Protein AF-A0A662VYG7-F1 (afdb_monomer)

Structure (mmCIF, N/CA/C/O backbone):
data_AF-A0A662VYG7-F1
#
_entry.id   AF-A0A662VYG7-F1
#
loop_
_atom_site.group_PDB
_atom_site.id
_atom_site.type_symbol
_atom_site.label_atom_id
_atom_site.label_alt_id
_atom_site.label_comp_id
_atom_site.label_asym_id
_atom_site.label_entity_id
_atom_site.label_seq_id
_atom_site.pdbx_PDB_ins_code
_atom_site.Cartn_x
_atom_site.Cartn_y
_atom_site.Cartn_z
_atom_site.occupancy
_atom_site.B_iso_or_equiv
_atom_site.auth_seq_id
_atom_site.auth_comp_id
_atom_site.auth_asym_id
_atom_site.auth_atom_id
_atom_site.pdbx_PDB_model_num
ATOM 1 N N . MET A 1 1 ? -7.146 35.760 -35.449 1.00 45.06 1 MET A N 1
ATOM 2 C CA . MET A 1 1 ? -7.332 34.287 -35.496 1.00 45.06 1 MET A CA 1
ATOM 3 C C . MET A 1 1 ? -6.053 33.704 -36.085 1.00 45.06 1 MET A C 1
ATOM 5 O O . MET A 1 1 ? -5.615 34.246 -37.077 1.00 45.06 1 MET A O 1
ATOM 9 N N . GLY A 1 2 ? -5.324 32.708 -35.601 1.00 47.34 2 GLY A N 1
ATOM 10 C CA . GLY A 1 2 ? -5.302 31.853 -34.422 1.00 47.34 2 GLY A CA 1
ATOM 11 C C . GLY A 1 2 ? -4.078 30.940 -34.636 1.00 47.34 2 GLY A C 1
ATOM 12 O O . GLY A 1 2 ? -3.845 30.498 -35.754 1.00 47.34 2 GLY A O 1
ATOM 13 N N . GLY A 1 3 ? -3.258 30.689 -33.615 1.00 38.53 3 GLY A N 1
ATOM 14 C CA . GLY A 1 3 ? -2.020 29.916 -33.792 1.00 38.53 3 GLY A CA 1
ATOM 15 C C . GLY A 1 3 ? -1.567 29.236 -32.508 1.00 38.53 3 GLY A C 1
ATOM 16 O O . GLY A 1 3 ? -0.504 29.533 -31.971 1.00 38.53 3 GLY A O 1
ATOM 17 N N . ARG A 1 4 ? -2.402 28.344 -31.959 1.00 50.44 4 ARG A N 1
ATOM 18 C CA . ARG A 1 4 ? -2.055 27.538 -30.779 1.00 50.44 4 ARG A CA 1
ATOM 19 C C . ARG A 1 4 ? -1.016 26.478 -31.162 1.00 50.44 4 ARG A C 1
ATOM 21 O O . ARG A 1 4 ? -1.332 25.473 -31.789 1.00 50.44 4 ARG A O 1
ATOM 28 N N . LYS A 1 5 ? 0.223 26.715 -30.728 1.00 49.19 5 LYS A N 1
ATOM 29 C CA . LYS A 1 5 ? 1.391 25.823 -30.798 1.00 49.19 5 LYS A CA 1
ATOM 30 C C . LYS A 1 5 ? 1.031 24.420 -30.271 1.00 49.19 5 LYS A C 1
ATOM 32 O O . LYS A 1 5 ? 0.774 24.229 -29.082 1.00 49.19 5 LYS A O 1
ATOM 37 N N . GLY A 1 6 ? 0.980 23.438 -31.173 1.00 42.56 6 GLY A N 1
ATOM 38 C CA . GLY A 1 6 ? 0.627 22.050 -30.877 1.00 42.56 6 GLY A CA 1
ATOM 39 C C . GLY A 1 6 ? 1.642 21.374 -29.951 1.00 42.56 6 GLY A C 1
ATOM 40 O O . GLY A 1 6 ? 2.796 21.149 -30.311 1.00 42.56 6 GLY A O 1
ATOM 41 N N . ARG A 1 7 ? 1.200 21.014 -28.742 1.00 48.53 7 ARG A N 1
ATOM 42 C CA . ARG A 1 7 ? 1.983 20.259 -27.757 1.00 48.53 7 ARG A CA 1
ATOM 43 C C . ARG A 1 7 ? 2.084 18.793 -28.196 1.00 48.53 7 ARG A C 1
ATOM 45 O O . ARG A 1 7 ? 1.145 18.024 -27.988 1.00 48.53 7 ARG A O 1
ATOM 52 N N . LYS A 1 8 ? 3.219 18.395 -28.790 1.00 45.66 8 LYS A N 1
ATOM 53 C CA . LYS A 1 8 ? 3.546 16.993 -29.122 1.00 45.66 8 LYS A CA 1
ATOM 54 C C . LYS A 1 8 ? 3.471 16.129 -27.854 1.00 45.66 8 LYS A C 1
ATOM 56 O O . LYS A 1 8 ? 4.350 16.156 -26.997 1.00 45.66 8 LYS A O 1
ATOM 61 N N . LYS A 1 9 ? 2.385 15.365 -27.724 1.00 44.69 9 LYS A N 1
ATOM 62 C CA . LYS A 1 9 ? 2.154 14.390 -26.651 1.00 44.69 9 LYS A CA 1
ATOM 63 C C . LYS A 1 9 ? 3.043 13.174 -26.939 1.00 44.69 9 LY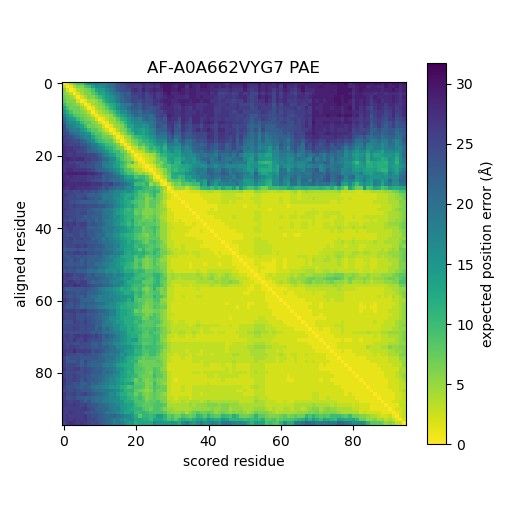S A C 1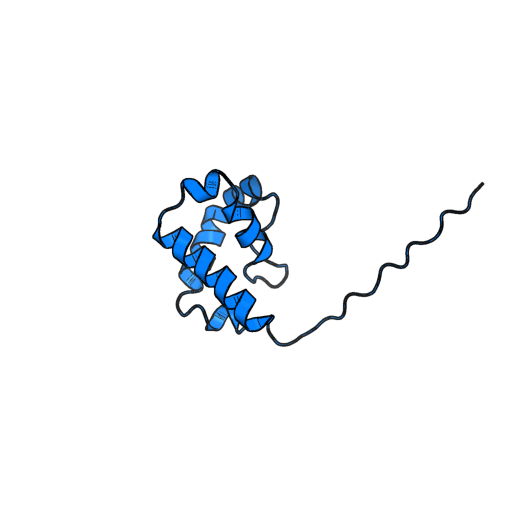
ATOM 65 O O . LYS A 1 9 ? 2.703 12.338 -27.771 1.00 44.69 9 LYS A O 1
ATOM 70 N N . GLY A 1 10 ? 4.211 13.112 -26.299 1.00 40.78 10 GLY A N 1
ATOM 71 C CA . GLY A 1 10 ? 5.147 11.994 -26.432 1.00 40.78 10 GLY A CA 1
ATOM 72 C C . GLY A 1 10 ? 4.456 10.649 -26.182 1.00 40.78 10 GLY A C 1
ATOM 73 O O . GLY A 1 10 ? 3.840 10.438 -25.133 1.00 40.78 10 GLY A O 1
ATOM 74 N N . LYS A 1 11 ? 4.537 9.743 -27.163 1.00 49.91 11 LYS A N 1
ATOM 75 C CA . LYS A 1 11 ? 4.068 8.357 -27.051 1.00 49.91 11 LYS A CA 1
ATOM 76 C C . LYS A 1 11 ? 4.846 7.667 -25.923 1.00 49.91 11 LYS A C 1
ATOM 78 O O . LYS A 1 11 ? 6.037 7.403 -26.056 1.00 49.91 11 LYS A O 1
ATOM 83 N N . LYS A 1 12 ? 4.180 7.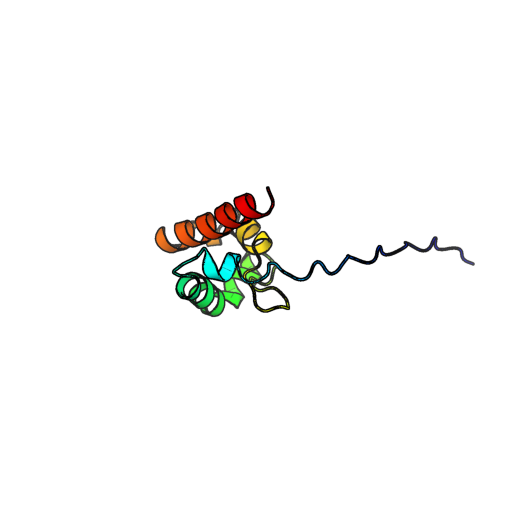361 -24.803 1.00 48.50 12 LYS A N 1
ATOM 84 C CA . LYS A 1 12 ? 4.750 6.507 -23.748 1.00 48.50 12 LYS A CA 1
ATOM 85 C C . LYS A 1 12 ? 4.973 5.103 -24.315 1.00 48.50 12 LYS A C 1
ATOM 87 O O . LYS A 1 12 ? 4.004 4.418 -24.638 1.00 48.50 12 LYS A O 1
ATOM 92 N N . LYS A 1 13 ? 6.242 4.689 -24.416 1.00 43.16 13 LYS A N 1
ATOM 93 C CA . LYS A 1 13 ? 6.660 3.308 -24.699 1.00 43.16 13 LYS A CA 1
ATOM 94 C C . LYS A 1 13 ? 5.894 2.344 -23.780 1.00 43.16 13 LYS A C 1
ATOM 96 O O . LYS A 1 13 ? 5.988 2.455 -22.558 1.00 43.16 13 LYS A O 1
ATOM 101 N N . LYS A 1 14 ? 5.157 1.393 -24.364 1.00 52.41 14 LYS A N 1
ATOM 102 C CA . LYS A 1 14 ? 4.693 0.192 -23.659 1.00 52.41 14 LYS A CA 1
ATOM 103 C C . LYS A 1 14 ? 5.930 -0.663 -23.369 1.00 52.41 14 LYS A C 1
ATOM 105 O O . LYS A 1 14 ? 6.419 -1.341 -24.264 1.00 52.41 14 LYS A O 1
ATOM 110 N N . LYS A 1 15 ? 6.460 -0.604 -22.145 1.00 49.53 15 LYS A N 1
ATOM 111 C CA . LYS A 1 15 ? 7.413 -1.608 -21.653 1.00 49.53 15 LYS A CA 1
ATOM 112 C C . LYS A 1 15 ? 6.572 -2.765 -21.110 1.00 49.53 15 LYS A C 1
ATOM 114 O O . LYS A 1 15 ? 6.090 -2.708 -19.986 1.00 49.53 15 LYS A O 1
ATOM 119 N N . GLY A 1 16 ? 6.282 -3.735 -21.974 1.00 50.78 16 GLY A N 1
ATOM 120 C CA . GLY A 1 16 ? 5.755 -5.027 -21.550 1.00 50.78 16 GLY A CA 1
ATOM 121 C C . GLY A 1 16 ? 6.848 -5.808 -20.824 1.00 50.78 16 GLY A C 1
ATOM 122 O O . GLY A 1 16 ? 8.015 -5.707 -21.196 1.00 50.78 16 GLY A O 1
ATOM 123 N N . GLY A 1 17 ? 6.465 -6.566 -19.793 1.00 49.16 17 GLY A N 1
ATOM 124 C CA . GLY A 1 17 ? 7.293 -7.664 -19.293 1.00 49.16 17 GLY A CA 1
ATOM 125 C C . GLY A 1 17 ? 7.797 -7.611 -17.848 1.00 49.16 17 GLY A C 1
ATOM 126 O O . GLY A 1 17 ? 8.698 -8.382 -17.546 1.00 49.16 17 GLY A O 1
ATOM 127 N N . SER A 1 18 ? 7.254 -6.791 -16.933 1.00 49.81 18 SER A N 1
ATOM 128 C CA . SER A 1 18 ? 7.580 -6.945 -15.494 1.00 49.81 18 SER A CA 1
ATOM 129 C C . SER A 1 18 ? 6.392 -6.930 -14.514 1.00 49.81 18 SER A C 1
ATOM 131 O O . SER A 1 18 ? 6.570 -7.182 -13.329 1.00 49.81 18 SER A O 1
ATOM 133 N N . ASP A 1 19 ? 5.148 -6.829 -14.981 1.00 51.78 19 ASP A N 1
ATOM 134 C CA . ASP A 1 19 ? 3.931 -6.679 -14.146 1.00 51.78 19 ASP A CA 1
ATOM 135 C C . ASP A 1 19 ? 3.597 -7.847 -13.168 1.00 51.78 19 ASP A C 1
ATOM 137 O O . ASP A 1 19 ? 2.595 -7.849 -12.449 1.00 51.78 19 ASP A O 1
ATOM 141 N N . ARG A 1 20 ? 4.420 -8.902 -13.096 1.00 53.81 20 ARG A N 1
ATOM 142 C CA . ARG A 1 20 ? 4.171 -10.068 -12.221 1.00 53.81 20 ARG A CA 1
ATOM 143 C C . ARG A 1 20 ? 5.156 -10.238 -11.071 1.00 53.81 20 ARG A C 1
ATOM 145 O O . ARG A 1 20 ? 4.829 -10.971 -10.139 1.00 53.81 20 ARG A O 1
ATOM 152 N N . TRP A 1 21 ? 6.318 -9.581 -11.069 1.00 45.72 21 TRP A N 1
ATOM 153 C CA . TRP A 1 21 ? 7.286 -9.787 -9.981 1.00 45.72 21 TRP A CA 1
ATOM 154 C C . TRP A 1 21 ? 6.855 -9.043 -8.702 1.00 45.72 21 TRP A C 1
ATOM 156 O O . TRP A 1 21 ? 6.975 -9.621 -7.628 1.00 45.72 21 TRP A O 1
ATOM 166 N N . ILE A 1 22 ? 6.225 -7.855 -8.794 1.00 54.38 22 ILE A N 1
ATOM 167 C CA . ILE A 1 22 ? 5.599 -7.189 -7.626 1.00 54.38 22 ILE A CA 1
ATOM 168 C C . ILE A 1 22 ? 4.537 -8.111 -7.015 1.00 54.38 22 ILE A C 1
ATOM 170 O O . ILE A 1 22 ? 4.401 -8.183 -5.797 1.00 54.38 22 ILE A O 1
ATOM 174 N N . GLN A 1 23 ? 3.817 -8.875 -7.845 1.00 51.38 23 GLN A N 1
ATOM 175 C CA . GLN A 1 23 ? 2.843 -9.864 -7.370 1.00 51.38 23 GLN A CA 1
ATOM 176 C C . GLN A 1 23 ? 3.471 -11.178 -6.867 1.00 51.38 23 GLN A C 1
ATOM 178 O O . GLN A 1 23 ? 2.767 -11.932 -6.211 1.00 51.38 23 GLN A O 1
ATOM 183 N N . LYS A 1 24 ? 4.759 -11.458 -7.123 1.00 50.06 24 LYS A N 1
ATOM 184 C CA . LYS A 1 24 ? 5.488 -12.653 -6.637 1.00 50.06 24 LYS A CA 1
ATOM 185 C C . LYS A 1 24 ? 6.366 -12.375 -5.408 1.00 50.06 24 LYS A C 1
ATOM 187 O O . LYS A 1 24 ? 6.452 -13.221 -4.524 1.00 50.06 24 LYS A O 1
ATOM 192 N N . ALA A 1 25 ? 7.010 -11.208 -5.341 1.00 49.12 25 ALA A N 1
ATOM 193 C CA . ALA A 1 25 ? 7.929 -10.816 -4.264 1.00 49.12 25 ALA A CA 1
ATOM 194 C C . ALA A 1 25 ? 7.200 -10.544 -2.941 1.00 49.12 25 ALA A C 1
ATOM 196 O O . ALA A 1 25 ? 7.754 -10.679 -1.853 1.00 49.12 25 ALA A O 1
ATOM 197 N N . ILE A 1 26 ? 5.915 -10.222 -3.024 1.00 53.78 26 ILE A N 1
ATOM 198 C CA . ILE A 1 26 ? 5.030 -10.269 -1.877 1.00 53.78 26 ILE A CA 1
ATOM 199 C C . ILE A 1 26 ? 4.565 -11.728 -1.801 1.00 53.78 26 ILE A C 1
ATOM 201 O O . ILE A 1 26 ? 3.638 -12.074 -2.500 1.00 53.78 26 ILE A O 1
ATOM 205 N N . LYS A 1 27 ? 5.129 -12.621 -0.982 1.00 42.75 27 LYS A N 1
ATOM 206 C CA . LYS A 1 27 ? 4.515 -13.956 -0.741 1.00 42.75 27 LYS A CA 1
ATOM 207 C C . LYS A 1 27 ? 3.149 -13.872 -0.006 1.00 42.75 27 LYS A C 1
ATOM 209 O O . LYS A 1 27 ? 2.468 -14.873 0.172 1.00 42.75 27 LYS A O 1
ATOM 214 N N . HIS A 1 28 ? 2.684 -12.655 0.322 1.00 50.56 28 HIS A N 1
ATOM 215 C CA . HIS A 1 28 ? 1.321 -12.323 0.778 1.00 50.56 28 HIS A CA 1
ATOM 216 C C . HIS A 1 28 ? 0.658 -11.156 -0.006 1.00 50.56 28 HIS A C 1
ATOM 218 O O . HIS A 1 28 ? 0.127 -10.222 0.611 1.00 50.56 28 HIS A O 1
ATOM 224 N N . PRO A 1 29 ? 0.652 -11.141 -1.355 1.00 54.03 29 PRO A N 1
ATOM 225 C CA . PRO A 1 29 ? 0.043 -10.052 -2.122 1.00 54.03 29 PRO A CA 1
ATOM 226 C C . PRO A 1 29 ? -1.467 -10.059 -1.920 1.00 54.03 29 PRO A C 1
ATOM 228 O O . PRO A 1 29 ? -2.077 -8.998 -1.886 1.00 54.03 29 PRO A O 1
ATOM 231 N N . GLY A 1 30 ? -2.063 -11.234 -1.693 1.00 67.38 30 GLY A N 1
ATOM 232 C CA . GLY A 1 30 ? -3.465 -11.396 -1.346 1.00 67.38 30 GLY A CA 1
ATOM 233 C C . GLY A 1 30 ? -3.866 -10.535 -0.156 1.00 67.38 30 GLY A C 1
ATOM 234 O O . GLY A 1 30 ? -4.886 -9.872 -0.234 1.00 67.38 30 GLY A O 1
ATOM 235 N N . ALA A 1 31 ? -3.052 -10.436 0.899 1.00 80.25 31 ALA A N 1
ATOM 236 C CA . ALA A 1 31 ? -3.448 -9.702 2.098 1.00 80.25 31 ALA A CA 1
ATOM 237 C C . ALA A 1 31 ? -3.481 -8.178 1.880 1.00 80.25 31 ALA A C 1
ATOM 239 O O . ALA A 1 31 ? -4.464 -7.533 2.246 1.00 80.25 31 ALA A O 1
ATOM 240 N N . LEU A 1 32 ? -2.452 -7.596 1.246 1.00 85.81 32 LEU A N 1
ATOM 241 C CA . LEU A 1 32 ? -2.454 -6.165 0.906 1.00 85.81 32 LEU A CA 1
ATOM 242 C C . LEU A 1 32 ? -3.468 -5.860 -0.203 1.00 85.81 32 LEU A C 1
ATOM 244 O O . LEU A 1 32 ? -4.211 -4.894 -0.098 1.00 85.81 32 LEU A O 1
ATOM 248 N N . LYS A 1 33 ? -3.555 -6.702 -1.236 1.00 85.62 33 LYS A N 1
ATOM 249 C CA . LYS A 1 33 ? -4.507 -6.553 -2.347 1.00 85.62 33 LYS A CA 1
ATOM 250 C C . LYS A 1 33 ? -5.951 -6.684 -1.868 1.00 85.62 33 LYS A C 1
ATOM 252 O O . LYS A 1 33 ? -6.778 -5.863 -2.241 1.00 85.62 33 LYS A O 1
ATOM 257 N N . ALA A 1 34 ? -6.262 -7.657 -1.015 1.00 87.94 34 ALA A N 1
ATOM 258 C CA . ALA A 1 34 ? -7.584 -7.818 -0.411 1.00 87.94 34 ALA A CA 1
ATOM 259 C C . ALA A 1 34 ? -7.902 -6.670 0.546 1.00 87.94 34 ALA A C 1
ATOM 261 O O . ALA A 1 34 ? -9.036 -6.202 0.584 1.00 87.94 34 ALA A O 1
ATOM 262 N N . TRP A 1 35 ? -6.915 -6.183 1.304 1.00 90.56 35 TRP A N 1
ATOM 263 C CA . TRP A 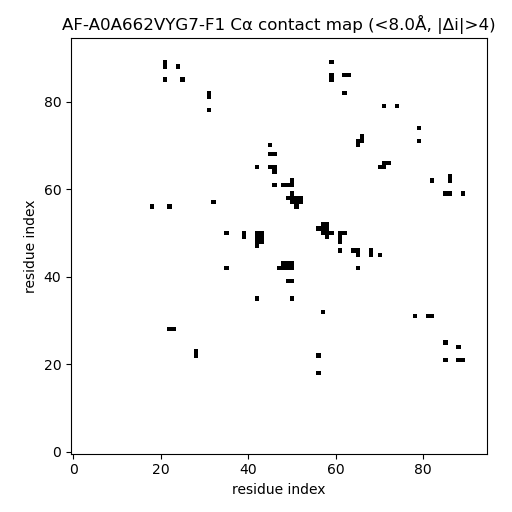1 35 ? -7.099 -4.992 2.127 1.00 90.56 35 TRP A CA 1
ATOM 264 C C . TRP A 1 35 ? -7.407 -3.757 1.263 1.00 90.56 35 TRP A C 1
ATOM 266 O O . TRP A 1 35 ? -8.419 -3.103 1.497 1.00 90.56 35 TRP A O 1
ATOM 276 N N . LEU A 1 36 ? -6.629 -3.508 0.202 1.00 90.62 36 LEU A N 1
ATOM 277 C CA . LEU A 1 36 ? -6.831 -2.404 -0.746 1.00 90.62 36 LEU A CA 1
ATOM 278 C C . LEU A 1 36 ? -8.135 -2.522 -1.541 1.00 90.62 36 LEU A C 1
ATOM 280 O O . LEU A 1 36 ? -8.724 -1.504 -1.883 1.00 90.62 36 LEU A O 1
ATOM 284 N N . LYS A 1 37 ? -8.596 -3.742 -1.846 1.00 90.25 37 LYS A N 1
ATOM 285 C CA . LYS A 1 37 ? -9.914 -3.969 -2.455 1.00 90.25 37 LYS A CA 1
ATOM 286 C C . LYS A 1 37 ? -11.032 -3.556 -1.499 1.00 90.25 37 LYS A C 1
ATOM 288 O O . LYS A 1 37 ? -11.930 -2.838 -1.923 1.00 90.25 37 LYS A O 1
ATOM 293 N N . ARG A 1 38 ? -10.942 -3.957 -0.225 1.00 93.00 38 ARG A N 1
ATOM 294 C CA . ARG A 1 38 ? -11.925 -3.614 0.818 1.00 93.00 38 ARG A CA 1
ATOM 295 C C . ARG A 1 38 ? -11.956 -2.114 1.129 1.00 93.00 38 ARG A C 1
ATOM 297 O O . ARG A 1 38 ? -13.028 -1.538 1.208 1.00 93.00 38 ARG A O 1
ATOM 304 N N . HIS A 1 39 ? -10.792 -1.472 1.201 1.00 93.25 39 HIS A N 1
ATOM 305 C CA . HIS A 1 39 ? -10.653 -0.058 1.587 1.00 93.25 39 HIS A CA 1
ATOM 306 C C . HIS A 1 39 ? -10.463 0.865 0.371 1.00 93.25 39 HIS A C 1
ATOM 308 O O . HIS A 1 39 ? -9.961 1.983 0.486 1.00 93.25 39 HIS A O 1
ATOM 314 N N . ARG A 1 40 ? -10.834 0.410 -0.837 1.00 92.06 40 ARG A N 1
ATOM 315 C CA . ARG A 1 40 ? -10.545 1.122 -2.095 1.00 92.06 40 ARG A CA 1
ATOM 316 C C . ARG A 1 40 ? -11.091 2.545 -2.084 1.00 92.06 40 ARG A C 1
ATOM 318 O O . ARG A 1 40 ? -10.404 3.472 -2.511 1.00 92.06 40 ARG A O 1
ATOM 325 N N . SER A 1 41 ? -12.325 2.704 -1.618 1.00 93.50 41 SER A N 1
ATOM 326 C CA . SER A 1 41 ? -13.018 3.991 -1.582 1.00 93.50 41 SER A CA 1
ATOM 327 C C . SER A 1 41 ? -12.348 4.966 -0.618 1.00 93.50 41 SER A C 1
ATOM 329 O O . SER A 1 41 ? -12.149 6.125 -0.968 1.00 93.50 41 SER A O 1
ATOM 331 N N . GLU A 1 42 ? -11.938 4.500 0.560 1.00 93.31 42 GLU A N 1
ATOM 332 C CA . GLU A 1 42 ? -11.257 5.324 1.563 1.00 93.31 42 GLU A CA 1
ATOM 333 C C . GLU A 1 42 ? -9.860 5.730 1.104 1.00 93.31 42 GLU A C 1
ATOM 335 O O . GLU A 1 42 ? -9.502 6.902 1.172 1.00 93.31 42 GLU A O 1
ATOM 340 N N . VAL A 1 43 ? -9.098 4.790 0.539 1.00 92.31 43 VAL A N 1
ATOM 341 C CA . VAL A 1 43 ? -7.773 5.073 -0.025 1.00 92.31 43 VAL A CA 1
ATOM 342 C C . VAL A 1 43 ? -7.877 6.076 -1.175 1.00 92.31 43 VAL A C 1
ATOM 344 O O . VAL A 1 43 ? -7.063 6.998 -1.263 1.00 92.31 43 VAL A O 1
ATOM 347 N N . LYS A 1 44 ? -8.903 5.954 -2.027 1.00 94.00 44 LYS A N 1
ATOM 348 C CA . LYS A 1 44 ? -9.160 6.914 -3.107 1.00 94.00 44 LYS A CA 1
ATOM 349 C C . LYS A 1 44 ? -9.537 8.294 -2.570 1.00 94.00 44 LYS A C 1
ATOM 351 O O . LYS A 1 44 ? -9.045 9.280 -3.105 1.00 94.00 44 LYS A O 1
ATOM 356 N N . LYS A 1 45 ? -10.351 8.377 -1.513 1.00 93.50 45 LYS A N 1
ATOM 357 C CA . LYS A 1 45 ? -10.670 9.648 -0.840 1.00 93.50 45 LYS A CA 1
ATOM 358 C C . LYS A 1 45 ? -9.425 10.282 -0.216 1.00 93.50 45 LYS A C 1
ATOM 360 O O . LYS A 1 45 ? -9.203 11.470 -0.391 1.00 93.50 45 LYS A O 1
ATOM 365 N N . ALA A 1 46 ? -8.594 9.487 0.457 1.00 92.81 46 ALA A N 1
ATOM 366 C CA . ALA A 1 46 ? -7.403 9.975 1.146 1.00 92.81 46 ALA A CA 1
ATOM 367 C C . ALA A 1 46 ? -6.297 10.442 0.186 1.00 92.81 46 ALA A C 1
ATOM 369 O O . ALA A 1 46 ? -5.583 11.389 0.492 1.00 92.81 46 ALA A O 1
ATOM 370 N N . THR A 1 47 ? -6.128 9.769 -0.956 1.00 91.81 47 THR A N 1
ATOM 371 C CA . THR A 1 47 ? -4.999 10.022 -1.875 1.00 91.81 47 THR A CA 1
ATOM 372 C C . THR A 1 47 ? -5.386 10.711 -3.178 1.00 91.81 47 THR A C 1
ATOM 374 O O . THR A 1 47 ? -4.503 11.096 -3.942 1.00 91.81 47 THR A O 1
ATOM 377 N N . GLY A 1 48 ? -6.680 10.792 -3.497 1.00 92.50 48 GLY A N 1
ATOM 378 C CA . GLY A 1 48 ? -7.176 11.204 -4.813 1.00 92.50 48 GLY A CA 1
ATOM 379 C C . GLY A 1 48 ? -6.870 10.205 -5.939 1.00 92.50 48 GLY A C 1
ATOM 380 O O . GLY A 1 48 ? -7.182 10.465 -7.100 1.00 92.50 48 GLY A O 1
ATOM 381 N N . MET A 1 49 ? -6.262 9.053 -5.634 1.00 90.62 49 MET A N 1
ATOM 382 C CA . MET A 1 49 ? -5.765 8.095 -6.623 1.00 90.62 49 MET A CA 1
ATOM 383 C C . MET A 1 49 ? -6.406 6.721 -6.461 1.00 90.62 49 MET A C 1
ATOM 385 O O . MET A 1 49 ? -6.767 6.294 -5.369 1.00 90.62 49 MET A O 1
ATOM 389 N N . ASN A 1 50 ? -6.528 5.985 -7.566 1.00 92.00 50 ASN A N 1
ATOM 390 C CA . ASN A 1 50 ? -6.951 4.591 -7.495 1.00 92.00 50 ASN A CA 1
ATOM 391 C C . ASN A 1 50 ? -5.766 3.727 -7.010 1.00 92.00 50 ASN A C 1
ATOM 393 O O . ASN A 1 50 ? -4.694 3.794 -7.629 1.00 92.00 50 ASN A O 1
ATOM 397 N N . PRO A 1 51 ? -5.944 2.901 -5.960 1.00 89.44 51 PRO A N 1
ATOM 398 C CA . PRO A 1 51 ? -4.908 1.986 -5.479 1.00 89.44 51 PRO A CA 1
ATOM 399 C C . PRO A 1 51 ? -4.562 0.870 -6.468 1.00 89.44 51 PRO A C 1
ATOM 401 O O . PRO A 1 51 ? -3.560 0.189 -6.267 1.00 89.44 51 PRO A O 1
ATOM 404 N N . PHE A 1 52 ? -5.352 0.695 -7.532 1.00 89.50 52 PHE A N 1
ATOM 405 C CA . PHE A 1 52 ? -5.065 -0.249 -8.608 1.00 89.50 52 PHE A CA 1
ATOM 406 C C . PHE A 1 52 ? -4.788 0.445 -9.946 1.00 89.50 52 PHE A C 1
ATOM 408 O O . PHE A 1 52 ? -5.451 1.427 -10.297 1.00 89.50 52 PHE A O 1
ATOM 415 N N . THR A 1 53 ? -3.820 -0.083 -10.699 1.00 85.75 53 THR A N 1
ATOM 416 C CA . THR A 1 53 ? -3.543 0.289 -12.094 1.00 85.75 53 THR A CA 1
ATOM 417 C C . THR A 1 53 ? -4.639 -0.251 -13.021 1.00 85.75 53 THR A C 1
ATOM 419 O O . THR A 1 53 ? -5.457 -1.082 -12.621 1.00 85.75 53 THR A O 1
ATOM 422 N N . LYS A 1 54 ? -4.670 0.201 -14.284 1.00 79.88 54 LYS A N 1
ATOM 423 C CA . LYS A 1 54 ? -5.611 -0.333 -15.291 1.00 79.88 54 LYS A CA 1
ATOM 424 C C . LYS A 1 54 ? -5.418 -1.838 -15.531 1.00 79.88 54 LYS A C 1
ATOM 426 O O . LYS A 1 54 ? -6.387 -2.519 -15.834 1.00 79.88 54 LYS A O 1
ATOM 431 N N . SER A 1 55 ? -4.197 -2.337 -15.339 1.00 75.94 55 SER A N 1
ATOM 432 C CA . SER A 1 55 ? -3.830 -3.754 -15.445 1.00 75.94 55 SER A CA 1
ATOM 433 C C . SER A 1 55 ? -4.234 -4.584 -14.212 1.00 75.94 55 SER A C 1
ATOM 435 O O . SER A 1 55 ? -4.009 -5.789 -14.181 1.00 75.94 55 SER A O 1
ATOM 437 N N . GLY A 1 56 ? -4.812 -3.963 -13.173 1.00 77.06 56 GLY A N 1
ATOM 438 C CA . GLY A 1 56 ? -5.228 -4.651 -11.944 1.00 77.06 56 GLY A CA 1
ATOM 439 C C . GLY A 1 56 ? -4.104 -4.884 -10.926 1.00 77.06 56 GLY A C 1
ATOM 440 O O . GLY A 1 56 ? -4.253 -5.695 -10.004 1.00 77.06 56 GLY A O 1
ATOM 441 N N . GLU A 1 57 ? -2.985 -4.179 -11.072 1.00 80.94 57 GLU A N 1
ATOM 442 C CA . GLU A 1 57 ? -1.848 -4.238 -10.154 1.00 80.94 57 GLU A CA 1
ATOM 443 C C . GLU A 1 57 ? -1.930 -3.161 -9.082 1.00 80.94 57 GLU A C 1
ATOM 445 O O . GLU A 1 57 ? -2.648 -2.176 -9.232 1.00 80.94 57 GLU A O 1
ATOM 450 N N . VAL A 1 58 ? -1.159 -3.313 -8.007 1.00 85.50 58 VAL A N 1
ATOM 451 C CA . VAL A 1 58 ? -1.086 -2.299 -6.954 1.00 85.50 58 VAL A CA 1
ATOM 452 C C . VAL A 1 58 ? -0.331 -1.069 -7.459 1.00 85.50 58 VAL A C 1
ATOM 454 O O . VAL A 1 58 ? 0.818 -1.146 -7.881 1.00 85.50 58 VAL A O 1
ATOM 457 N N . ASN A 1 59 ? -0.977 0.089 -7.377 1.00 87.69 59 ASN A N 1
ATOM 458 C CA . ASN A 1 59 ? -0.398 1.369 -7.746 1.00 87.69 59 ASN A CA 1
ATOM 459 C C . ASN A 1 59 ? 0.538 1.868 -6.631 1.00 87.69 59 ASN A C 1
ATOM 461 O O . ASN A 1 59 ? 0.098 2.477 -5.655 1.00 87.69 59 ASN A O 1
ATOM 465 N N . THR A 1 60 ? 1.841 1.640 -6.785 1.00 86.56 60 THR A N 1
ATOM 466 C CA . THR A 1 60 ? 2.863 2.024 -5.794 1.00 86.56 60 THR A CA 1
ATOM 467 C C . THR A 1 60 ? 2.949 3.531 -5.560 1.00 86.56 60 THR A C 1
ATOM 469 O O . THR A 1 60 ? 3.212 3.947 -4.435 1.00 86.56 60 THR A O 1
ATOM 472 N N . LYS A 1 61 ? 2.629 4.366 -6.558 1.00 89.25 61 LYS A N 1
ATOM 473 C CA . LYS A 1 61 ? 2.533 5.826 -6.370 1.00 89.25 61 LYS A CA 1
ATOM 474 C C . LYS A 1 61 ? 1.390 6.210 -5.434 1.00 89.25 61 LYS A C 1
ATOM 476 O O . LYS A 1 61 ? 1.552 7.080 -4.586 1.00 89.25 61 LYS A O 1
ATOM 481 N N . CYS A 1 62 ? 0.247 5.531 -5.551 1.00 91.62 62 CYS A N 1
ATOM 482 C CA . CYS A 1 62 ? -0.861 5.717 -4.614 1.00 91.62 62 CYS A CA 1
ATOM 483 C C . CYS A 1 62 ? -0.429 5.336 -3.191 1.00 91.62 62 CYS A C 1
ATOM 485 O O . CYS A 1 62 ? -0.702 6.085 -2.260 1.00 91.62 62 CYS A O 1
ATOM 487 N N . LEU A 1 63 ? 0.317 4.237 -3.025 1.00 91.62 63 LEU A N 1
ATOM 488 C CA . LEU A 1 63 ? 0.856 3.833 -1.722 1.00 91.62 63 LEU A CA 1
ATOM 489 C C . LEU A 1 63 ? 1.862 4.838 -1.141 1.00 91.62 63 LEU A C 1
ATOM 491 O O . LEU A 1 63 ? 1.826 5.102 0.059 1.00 91.62 63 LEU A O 1
ATOM 495 N N . GLN A 1 64 ? 2.739 5.406 -1.972 1.00 91.94 64 GLN A N 1
ATOM 496 C CA . GLN A 1 64 ? 3.665 6.466 -1.558 1.00 91.94 64 GLN A CA 1
ATOM 497 C C . GLN A 1 64 ? 2.895 7.684 -1.042 1.00 91.94 64 GLN A C 1
ATOM 499 O O . GLN A 1 64 ? 3.151 8.128 0.070 1.00 91.94 64 GLN A O 1
ATOM 504 N N . ASN A 1 65 ? 1.885 8.148 -1.781 1.00 93.00 65 ASN A N 1
ATOM 505 C CA . ASN A 1 65 ? 1.047 9.266 -1.347 1.00 93.00 65 ASN A CA 1
ATOM 506 C C . ASN A 1 65 ? 0.253 8.940 -0.081 1.00 93.00 65 ASN A C 1
ATOM 508 O O . ASN A 1 65 ? 0.148 9.778 0.811 1.00 93.00 65 ASN A O 1
ATOM 512 N N . LEU A 1 66 ? -0.266 7.712 0.028 1.00 92.62 66 LEU A N 1
ATOM 513 C CA . LEU A 1 66 ? -1.017 7.248 1.190 1.00 92.62 66 LEU A CA 1
ATOM 514 C C . LEU A 1 66 ? -0.219 7.454 2.480 1.00 92.62 66 LEU A C 1
ATOM 516 O O . LEU A 1 66 ? -0.795 7.941 3.447 1.00 92.62 66 LEU A O 1
ATOM 520 N N . ARG A 1 67 ? 1.096 7.185 2.482 1.00 93.88 67 ARG A N 1
ATOM 521 C CA . ARG A 1 67 ? 1.975 7.353 3.658 1.00 93.88 67 ARG A CA 1
ATOM 522 C C . ARG A 1 67 ? 1.959 8.753 4.268 1.00 93.88 67 ARG A C 1
ATOM 524 O O . ARG A 1 67 ? 2.217 8.884 5.460 1.00 93.88 67 ARG A O 1
ATOM 531 N N . HIS A 1 68 ? 1.660 9.771 3.472 1.00 93.31 68 HIS A N 1
ATOM 532 C CA . HIS A 1 68 ? 1.647 11.167 3.907 1.00 93.31 68 HIS A CA 1
ATOM 533 C C . HIS A 1 68 ? 0.260 11.636 4.374 1.00 93.31 68 HIS A C 1
ATOM 535 O O . HIS A 1 68 ? 0.089 12.790 4.752 1.00 93.31 68 HIS A O 1
ATOM 541 N N . THR A 1 69 ? -0.744 10.757 4.366 1.00 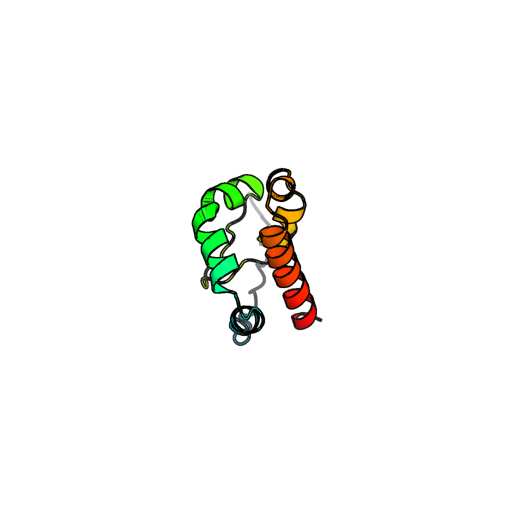93.12 69 THR A N 1
ATOM 542 C CA . THR A 1 69 ? -2.116 11.100 4.759 1.00 93.12 69 THR A CA 1
ATOM 543 C C . THR A 1 69 ? -2.375 10.823 6.240 1.00 93.12 69 THR A C 1
ATOM 545 O O . THR A 1 69 ? -1.852 9.866 6.817 1.00 93.12 69 THR A O 1
ATOM 548 N N . ARG A 1 70 ? -3.289 11.592 6.851 1.00 92.50 70 ARG A N 1
ATOM 549 C CA . ARG A 1 70 ? -3.814 11.297 8.201 1.00 92.50 70 ARG A CA 1
ATOM 550 C C . ARG A 1 70 ? -4.466 9.912 8.279 1.00 92.50 70 ARG A C 1
ATOM 552 O O . ARG A 1 70 ? -4.429 9.271 9.322 1.00 92.50 70 ARG A O 1
ATOM 559 N N . TYR A 1 71 ? -5.034 9.431 7.172 1.00 91.88 71 TYR A N 1
ATOM 560 C CA . TYR A 1 71 ? -5.617 8.092 7.096 1.00 91.88 71 TYR A CA 1
ATOM 561 C C . TYR A 1 71 ? -4.565 7.005 7.345 1.00 91.88 71 TYR A C 1
ATOM 563 O O . TYR A 1 71 ? -4.796 6.104 8.144 1.00 91.88 71 TYR A O 1
ATOM 571 N N . TYR A 1 72 ? -3.372 7.136 6.757 1.00 92.94 72 TYR A N 1
ATOM 572 C CA . TYR A 1 72 ? -2.277 6.194 6.989 1.00 92.94 72 TYR A CA 1
ATOM 573 C C . TYR A 1 72 ? -1.821 6.145 8.448 1.00 92.94 72 TYR A C 1
ATOM 575 O O . TYR A 1 72 ? -1.508 5.068 8.952 1.00 92.94 72 TYR A O 1
ATOM 583 N N . GLN A 1 73 ? -1.829 7.278 9.155 1.00 92.50 73 GLN A N 1
ATOM 584 C CA . GLN A 1 73 ? -1.460 7.321 10.574 1.00 92.50 73 GLN A CA 1
ATOM 585 C C . GLN A 1 73 ? -2.392 6.460 11.438 1.00 92.50 73 GLN A C 1
ATOM 587 O O . GLN A 1 73 ? -1.912 5.799 12.358 1.00 92.50 73 GLN A O 1
ATOM 592 N N . LYS A 1 74 ? -3.679 6.378 11.079 1.00 93.31 74 LYS A N 1
ATOM 593 C CA . LYS A 1 74 ? -4.697 5.567 11.768 1.00 93.31 74 LYS A CA 1
ATOM 594 C C . LYS A 1 74 ? -4.641 4.072 11.429 1.00 93.31 74 LYS A C 1
ATOM 596 O O . LYS A 1 74 ? -5.317 3.276 12.071 1.00 93.31 74 LYS A O 1
ATOM 601 N N . LEU A 1 75 ? -3.853 3.667 10.430 1.00 91.81 75 LEU A N 1
ATOM 602 C CA . LEU A 1 75 ? -3.750 2.260 10.036 1.00 91.81 75 LEU A CA 1
ATOM 603 C C . LEU A 1 75 ? -2.990 1.425 11.069 1.00 91.81 75 LEU A C 1
ATOM 605 O O . LEU A 1 75 ? -2.048 1.897 11.716 1.00 91.81 75 LEU A O 1
ATOM 609 N N . SER A 1 76 ? -3.341 0.139 11.136 1.00 91.88 76 SER A N 1
ATOM 610 C CA . SER A 1 76 ? -2.638 -0.825 11.979 1.00 91.88 76 SER A CA 1
ATOM 611 C C . SER A 1 76 ? -1.165 -0.981 11.563 1.00 91.88 76 SER A C 1
ATOM 613 O O . SER A 1 76 ? -0.834 -0.860 10.372 1.00 91.88 76 SER A O 1
ATOM 615 N N . PRO A 1 77 ? -0.262 -1.303 12.511 1.00 91.00 77 PRO A N 1
ATOM 616 C CA . PRO A 1 77 ? 1.156 -1.531 12.221 1.00 91.00 77 PRO A CA 1
ATOM 617 C C . PRO A 1 77 ? 1.383 -2.579 11.123 1.00 91.00 77 PRO A C 1
ATOM 619 O O . PRO A 1 77 ? 2.220 -2.394 10.240 1.00 91.00 77 PRO A O 1
ATOM 622 N N . THR A 1 78 ? 0.576 -3.642 11.109 1.00 89.06 78 THR A N 1
ATOM 623 C CA . THR A 1 78 ? 0.637 -4.709 10.100 1.00 89.06 78 THR A CA 1
ATOM 624 C C . THR A 1 78 ? 0.355 -4.186 8.692 1.00 89.06 78 THR A C 1
ATOM 626 O O . THR A 1 78 ? 1.069 -4.522 7.745 1.00 89.06 78 THR A O 1
ATOM 629 N N . THR A 1 79 ? -0.658 -3.331 8.531 1.00 89.25 79 THR A N 1
ATOM 630 C CA . THR A 1 79 ? -0.988 -2.724 7.233 1.00 89.25 79 THR A CA 1
ATOM 631 C C . THR A 1 79 ? 0.098 -1.745 6.794 1.00 89.25 79 THR A C 1
ATOM 633 O O . THR A 1 79 ? 0.528 -1.793 5.641 1.00 89.25 79 THR A O 1
ATOM 636 N N . LYS A 1 80 ? 0.621 -0.929 7.719 1.00 90.88 80 LYS A N 1
ATOM 637 C CA . LYS A 1 80 ? 1.761 -0.034 7.463 1.00 90.88 80 LYS A CA 1
ATOM 638 C C . LYS A 1 80 ? 2.990 -0.811 6.978 1.00 90.88 80 LYS A C 1
ATOM 640 O O . LYS A 1 80 ? 3.578 -0.452 5.960 1.00 90.88 80 LYS A O 1
ATOM 645 N N . ARG A 1 81 ? 3.330 -1.928 7.635 1.00 89.69 81 ARG A N 1
ATOM 646 C CA . ARG A 1 81 ? 4.450 -2.804 7.247 1.00 89.69 81 ARG A CA 1
ATOM 647 C C . ARG A 1 81 ? 4.275 -3.362 5.836 1.00 89.69 81 ARG A C 1
ATOM 649 O O . ARG A 1 81 ? 5.217 -3.327 5.052 1.00 89.69 81 ARG A O 1
ATOM 656 N N . ARG A 1 82 ? 3.065 -3.810 5.480 1.00 87.50 82 ARG A N 1
ATOM 657 C CA . ARG A 1 82 ? 2.742 -4.298 4.125 1.00 87.50 82 ARG A CA 1
ATOM 658 C C . ARG A 1 82 ? 2.878 -3.206 3.061 1.00 87.50 82 ARG A C 1
ATOM 660 O O . ARG A 1 82 ? 3.447 -3.464 2.005 1.00 87.50 82 ARG A O 1
ATOM 667 N N . ILE A 1 83 ? 2.382 -1.998 3.341 1.00 89.38 83 ILE A N 1
ATOM 668 C CA . ILE A 1 83 ? 2.493 -0.842 2.436 1.00 89.38 83 ILE A CA 1
ATOM 669 C C . ILE A 1 83 ? 3.963 -0.469 2.220 1.00 89.38 83 ILE A C 1
ATOM 671 O O . ILE A 1 83 ? 4.400 -0.329 1.079 1.00 89.38 83 ILE A O 1
ATOM 675 N N . ASN A 1 84 ? 4.735 -0.349 3.303 1.00 89.75 84 ASN A N 1
ATOM 676 C CA . ASN A 1 84 ? 6.154 -0.014 3.226 1.00 89.75 84 ASN A CA 1
ATOM 677 C C . ASN A 1 84 ? 6.946 -1.080 2.473 1.00 89.75 84 ASN A C 1
ATOM 679 O O . ASN A 1 84 ? 7.731 -0.728 1.602 1.00 89.75 84 ASN A O 1
ATOM 683 N N . LEU A 1 85 ? 6.687 -2.364 2.736 1.00 87.31 85 LEU A N 1
ATOM 684 C CA . LEU A 1 85 ? 7.318 -3.459 2.006 1.00 87.31 85 LEU A CA 1
ATOM 685 C C . LEU A 1 85 ? 7.035 -3.370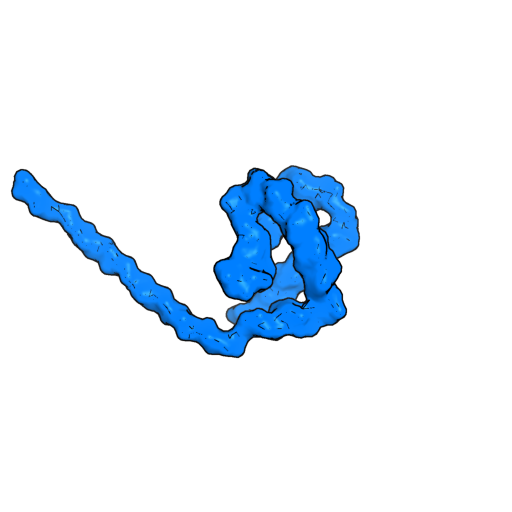 0.501 1.00 87.31 85 LEU A C 1
ATOM 687 O O . LEU A 1 85 ? 7.962 -3.482 -0.291 1.00 87.31 85 LEU A O 1
ATOM 691 N N . ALA A 1 86 ? 5.788 -3.110 0.097 1.00 85.44 86 ALA A N 1
ATOM 692 C CA . ALA A 1 86 ? 5.435 -2.967 -1.317 1.00 85.44 86 ALA A CA 1
ATOM 693 C C . ALA A 1 86 ? 6.172 -1.798 -1.996 1.00 85.44 86 ALA A C 1
ATOM 695 O O . ALA A 1 86 ? 6.601 -1.923 -3.141 1.00 85.44 86 ALA A O 1
ATOM 696 N N . ILE A 1 87 ? 6.350 -0.677 -1.290 1.00 86.75 87 ILE A N 1
ATOM 697 C CA . ILE A 1 87 ? 7.120 0.471 -1.789 1.00 86.75 87 ILE A CA 1
ATOM 698 C C . ILE A 1 87 ? 8.609 0.125 -1.886 1.00 86.75 87 ILE A C 1
ATOM 700 O O . ILE A 1 87 ? 9.238 0.430 -2.894 1.00 86.75 87 ILE A O 1
ATOM 704 N N . THR A 1 88 ? 9.171 -0.494 -0.847 1.00 85.81 88 THR A N 1
ATOM 705 C CA . THR A 1 88 ? 10.586 -0.874 -0.788 1.00 85.81 88 THR A CA 1
ATOM 706 C C . THR A 1 88 ? 10.939 -1.866 -1.884 1.00 85.81 88 THR A C 1
ATOM 708 O O . THR A 1 88 ? 11.911 -1.650 -2.598 1.00 85.81 88 THR A O 1
ATOM 711 N N . LEU A 1 89 ? 10.132 -2.915 -2.060 1.00 81.69 89 LEU A N 1
ATOM 712 C CA . LEU A 1 89 ? 10.345 -3.892 -3.121 1.00 81.69 89 LEU A CA 1
ATOM 713 C C . LEU A 1 89 ? 10.376 -3.203 -4.480 1.00 81.69 89 LEU A C 1
ATOM 715 O O . LEU A 1 89 ? 11.289 -3.447 -5.259 1.00 81.69 89 LEU A O 1
ATOM 719 N N . GLU A 1 90 ? 9.419 -2.314 -4.758 1.00 78.75 90 GLU A N 1
ATOM 720 C CA . GLU A 1 90 ? 9.380 -1.621 -6.044 1.00 78.75 90 GLU A CA 1
ATOM 721 C C . GLU A 1 90 ? 10.637 -0.792 -6.316 1.00 78.75 90 GLU A C 1
ATOM 723 O O . GLU A 1 90 ? 11.159 -0.852 -7.432 1.00 78.75 90 GLU A O 1
ATOM 728 N N . LYS A 1 91 ? 11.172 -0.114 -5.291 1.00 77.38 91 LYS A N 1
ATOM 729 C CA . LYS A 1 91 ? 12.442 0.612 -5.411 1.00 77.38 91 LYS A CA 1
ATOM 730 C C . LYS A 1 91 ? 13.580 -0.307 -5.847 1.00 77.38 91 LYS A C 1
ATOM 732 O O . LYS A 1 91 ? 14.327 0.068 -6.740 1.00 77.38 91 LYS A O 1
ATOM 737 N N . PHE A 1 92 ? 13.676 -1.504 -5.268 1.00 75.50 92 PHE A N 1
ATOM 738 C CA . PHE A 1 92 ? 14.711 -2.482 -5.620 1.00 75.50 92 PHE A CA 1
ATOM 739 C C . PHE A 1 92 ? 14.604 -3.022 -7.050 1.00 75.50 92 PHE A C 1
ATOM 741 O O . PHE A 1 92 ? 15.592 -3.503 -7.581 1.00 75.50 92 PHE A O 1
ATOM 748 N N . HIS A 1 93 ? 13.435 -2.958 -7.684 1.00 68.88 93 HIS A N 1
ATOM 749 C CA . HIS A 1 93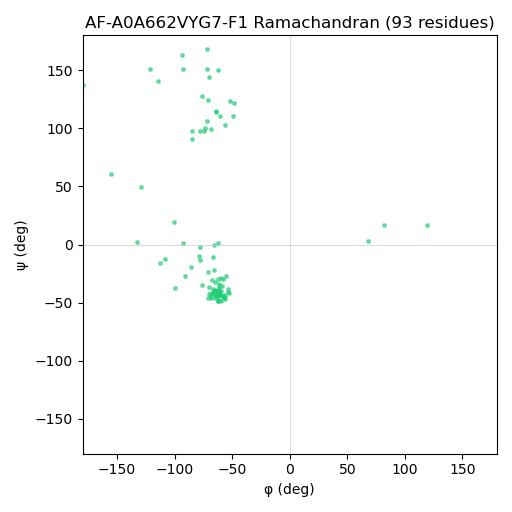 ? 13.282 -3.388 -9.076 1.00 68.88 93 HIS A CA 1
ATOM 750 C C . HIS A 1 93 ? 13.503 -2.281 -10.099 1.00 68.88 93 HIS A C 1
ATOM 752 O O . HIS A 1 93 ? 13.779 -2.561 -11.262 1.00 68.88 93 HIS A O 1
ATOM 758 N N . LYS A 1 94 ? 13.252 -1.030 -9.710 1.00 63.50 94 LYS A N 1
ATOM 759 C CA . LYS A 1 94 ? 13.475 0.121 -10.588 1.00 63.50 94 LYS A CA 1
ATOM 760 C C . LYS A 1 94 ? 14.907 0.640 -10.542 1.00 63.50 94 LYS A C 1
ATOM 762 O O . LYS A 1 94 ? 15.255 1.411 -11.437 1.00 63.50 94 LYS A O 1
AT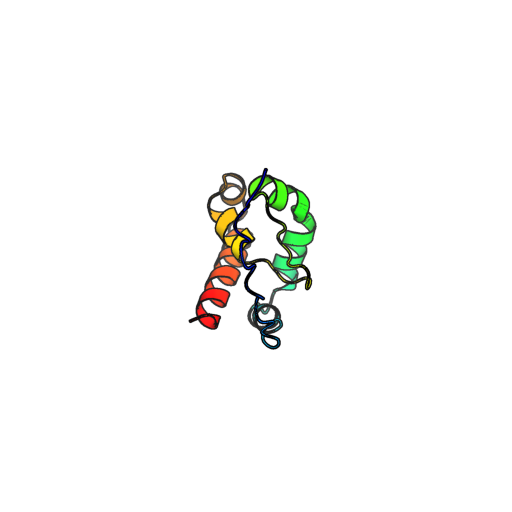OM 767 N N . GLY A 1 95 ? 15.641 0.296 -9.484 1.00 52.00 95 GLY A N 1
ATOM 768 C CA . GLY A 1 95 ? 17.079 0.515 -9.360 1.00 52.00 95 GLY A CA 1
ATOM 769 C C . GLY A 1 95 ? 17.893 -0.432 -10.223 1.00 52.00 95 GLY A C 1
ATOM 770 O O .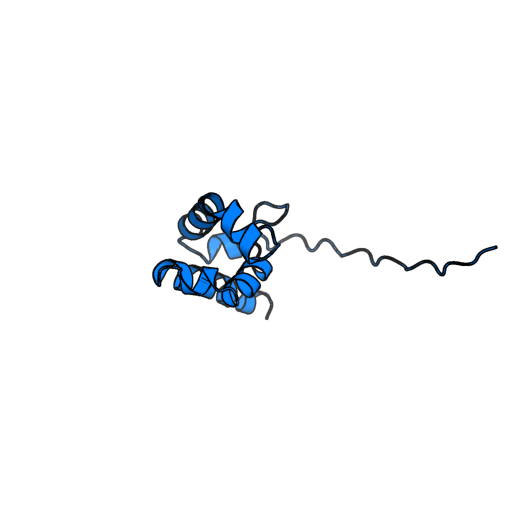 GLY A 1 95 ? 17.314 -1.407 -10.752 1.00 52.00 95 GLY A O 1
#

pLDDT: mean 75.38, std 19.21, range [38.53, 94.0]

Solvent-accessible surface area (backbone atoms only — not comparable to full-atom values): 5982 Å² total; per-residue (Å²): 140,86,82,81,81,79,78,84,77,77,82,78,78,82,81,81,88,62,92,55,53,75,59,55,76,36,89,56,41,63,60,57,51,51,48,47,62,73,43,37,68,57,51,24,69,69,52,76,35,64,54,50,42,98,88,71,42,78,27,54,67,37,53,58,51,32,67,78,30,77,67,47,71,74,49,55,70,70,57,52,51,51,53,50,48,56,48,53,54,52,51,67,68,76,100

Secondary structure (DSSP, 8-state):
----------------S-TTHHHHH-S-HHHHHHHHHHTHHHHHHHHSS-SB-TTS-B-HHHHHHHTTSHHHHTS-HHHHHHHHHHHHHHHHHH-

Radius of gyration: 16.64 Å; Cα contacts (8 Å, |Δi|>4): 57; chains: 1; bounding box: 30×48×48 Å

Foldseek 3Di:
DDDPDDDPPDDDDPPPDDQCVLVVVPPPVVVLLVVCVVCQVVLCVFQVDGLADPVRGGDLVSLVSSCVGPVLVPDDPVNVVVSVVSNVVVVVVVD

Mean predicted aligned error: 11.2 Å

Sequence (95 aa):
MGGRKGRKKGKKKKKGGSDRWIQKAIKHPGALKAWLKRHRSEVKKATGMNPFTKSGEVNTKCLQNLRHTRYYQKLSPTTKRRINLAITLEKFHKG